Protein AF-A0A523H6P4-F1 (afdb_monomer)

Structure (mmCIF, N/CA/C/O backbone):
data_AF-A0A523H6P4-F1
#
_entry.id   AF-A0A523H6P4-F1
#
loop_
_atom_site.group_PDB
_atom_site.id
_atom_site.type_symbol
_atom_site.label_atom_id
_atom_site.label_alt_id
_atom_site.label_comp_id
_atom_site.label_asym_id
_atom_site.label_entity_id
_atom_site.label_seq_id
_atom_site.pdbx_PDB_ins_code
_atom_site.Cartn_x
_atom_site.Cartn_y
_atom_site.Cartn_z
_atom_site.occupancy
_atom_site.B_iso_or_equiv
_atom_site.auth_seq_id
_atom_site.auth_comp_id
_atom_site.auth_asym_id
_atom_site.auth_atom_id
_atom_site.pdbx_PDB_model_num
ATOM 1 N N . MET A 1 1 ? 17.474 -15.693 -24.329 1.00 41.81 1 MET A N 1
ATOM 2 C CA . MET A 1 1 ? 17.620 -14.434 -23.570 1.00 41.81 1 MET A CA 1
ATOM 3 C C . MET A 1 1 ? 16.251 -13.781 -23.499 1.00 41.81 1 MET A C 1
ATOM 5 O O . MET A 1 1 ? 15.775 -13.314 -24.523 1.00 41.81 1 MET A O 1
ATOM 9 N N . THR A 1 2 ? 15.568 -13.832 -22.357 1.00 52.19 2 THR A N 1
ATOM 10 C CA . THR A 1 2 ? 14.319 -13.085 -22.154 1.00 52.19 2 THR A CA 1
ATOM 11 C C . THR A 1 2 ? 14.669 -11.623 -21.908 1.00 52.19 2 THR A C 1
ATOM 13 O O . THR A 1 2 ? 15.305 -11.290 -20.913 1.00 52.19 2 THR A O 1
ATOM 16 N N . THR A 1 3 ? 14.311 -10.743 -22.838 1.00 55.91 3 THR A N 1
ATOM 17 C CA . THR A 1 3 ? 14.378 -9.297 -22.619 1.00 55.91 3 THR A CA 1
ATOM 18 C C . THR A 1 3 ? 13.282 -8.923 -21.629 1.00 55.91 3 THR A C 1
ATOM 20 O O . THR A 1 3 ? 12.101 -9.009 -21.960 1.00 55.91 3 THR A O 1
ATOM 23 N N . HIS A 1 4 ? 13.647 -8.548 -20.406 1.00 69.88 4 HIS A N 1
ATOM 24 C CA . HIS A 1 4 ? 12.674 -8.029 -19.454 1.00 69.88 4 HIS A CA 1
ATOM 25 C C . HIS A 1 4 ? 12.518 -6.526 -19.691 1.00 69.88 4 HIS A C 1
ATOM 27 O O . HIS A 1 4 ? 13.468 -5.767 -19.507 1.00 69.88 4 HIS A O 1
ATOM 33 N N . SER A 1 5 ? 11.336 -6.103 -20.142 1.00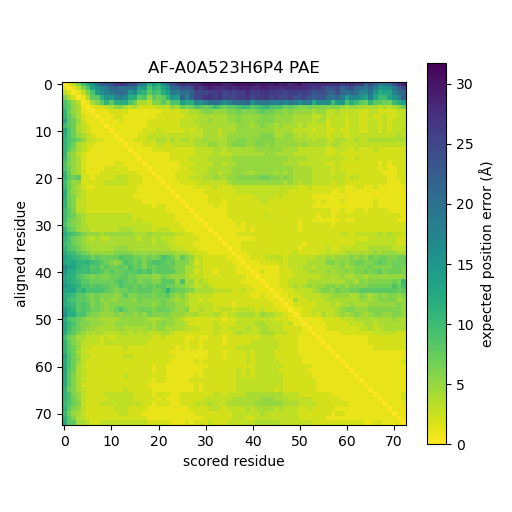 86.38 5 SER A N 1
ATOM 34 C CA . SER A 1 5 ? 11.024 -4.684 -20.322 1.00 86.38 5 SER A CA 1
ATOM 35 C C . SER A 1 5 ? 10.995 -3.978 -18.966 1.00 86.38 5 SER A C 1
ATOM 37 O O . SER A 1 5 ? 10.341 -4.444 -18.032 1.00 86.38 5 SER A O 1
ATOM 39 N N . SER A 1 6 ? 11.712 -2.861 -18.862 1.00 93.38 6 SER A N 1
ATOM 40 C CA . SER A 1 6 ? 11.667 -1.977 -17.701 1.00 93.38 6 SER A CA 1
ATOM 41 C C . SER A 1 6 ? 10.443 -1.058 -17.749 1.00 93.38 6 SER A C 1
ATOM 43 O O . SER 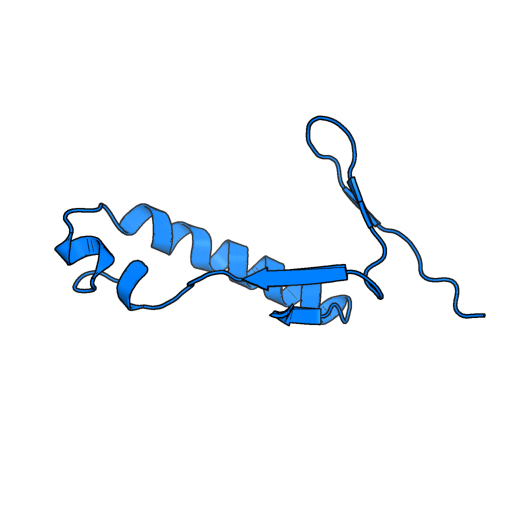A 1 6 ? 9.953 -0.699 -18.820 1.00 93.38 6 SER A O 1
ATOM 45 N N . ILE A 1 7 ? 9.952 -0.676 -16.571 1.00 94.69 7 ILE A N 1
ATOM 46 C CA . ILE A 1 7 ? 8.891 0.312 -16.365 1.00 94.69 7 ILE A CA 1
ATOM 47 C C . ILE A 1 7 ? 9.531 1.553 -15.750 1.00 94.69 7 ILE A C 1
ATOM 49 O O . ILE A 1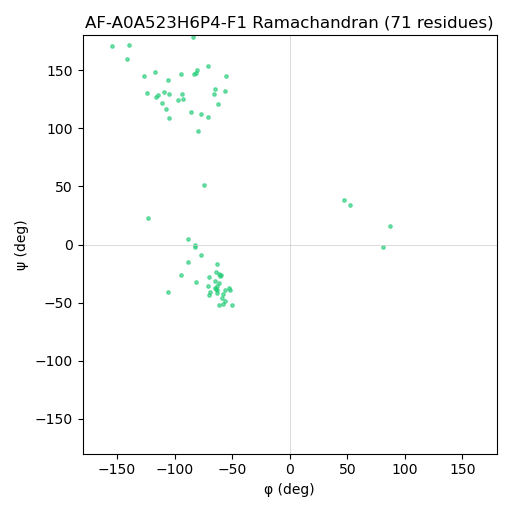 7 ? 10.282 1.438 -14.785 1.00 94.69 7 ILE A O 1
ATOM 53 N N . CYS A 1 8 ? 9.228 2.725 -16.306 1.00 96.38 8 CYS A N 1
ATOM 54 C CA . CYS A 1 8 ? 9.610 4.022 -15.759 1.00 96.38 8 CYS A CA 1
ATOM 55 C C . CYS A 1 8 ? 8.379 4.685 -15.129 1.00 96.38 8 CYS A C 1
ATOM 57 O O . CYS A 1 8 ? 7.327 4.758 -15.766 1.00 96.38 8 CYS A O 1
ATOM 59 N N . VAL A 1 9 ? 8.506 5.153 -13.891 1.00 96.81 9 VAL A N 1
ATOM 60 C CA . VAL A 1 9 ? 7.455 5.857 -13.150 1.00 96.81 9 VAL A CA 1
ATOM 61 C C . VAL A 1 9 ? 8.000 7.206 -12.709 1.00 96.81 9 VAL A C 1
ATOM 63 O O . VAL A 1 9 ? 9.066 7.270 -12.101 1.00 96.81 9 VAL A O 1
ATOM 66 N N . THR A 1 10 ? 7.255 8.282 -12.962 1.00 98.31 10 THR A N 1
ATOM 67 C CA . THR A 1 10 ? 7.613 9.598 -12.433 1.00 98.31 10 THR A CA 1
ATOM 68 C C . THR A 1 10 ? 7.584 9.573 -10.913 1.00 98.31 10 THR A C 1
ATOM 70 O O . THR A 1 10 ? 6.554 9.291 -10.300 1.00 98.31 10 THR A O 1
ATOM 73 N N . ALA A 1 11 ? 8.725 9.872 -10.306 1.00 97.94 11 ALA A N 1
ATOM 74 C CA . ALA A 1 11 ? 8.913 9.840 -8.868 1.00 97.94 11 ALA A CA 1
ATOM 75 C C . ALA A 1 11 ? 9.754 11.039 -8.415 1.00 97.94 11 ALA A C 1
ATOM 77 O O . ALA A 1 11 ? 10.262 11.825 -9.217 1.00 97.94 11 ALA A O 1
ATOM 78 N N . LYS A 1 12 ? 9.860 11.215 -7.098 1.00 97.50 12 LYS A N 1
ATOM 79 C CA . LYS A 1 12 ? 10.772 12.186 -6.492 1.00 97.50 12 LYS A CA 1
ATOM 80 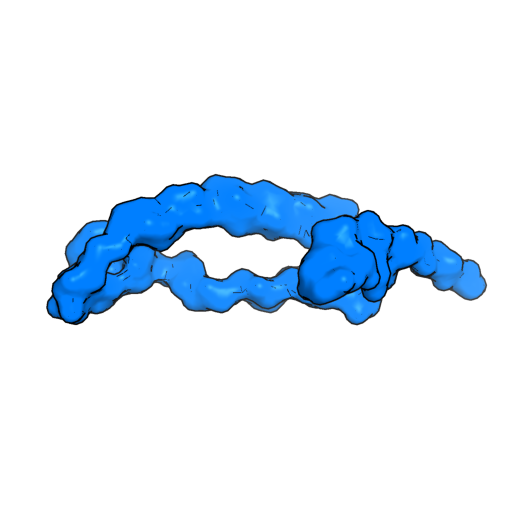C C . LYS A 1 12 ? 11.962 11.438 -5.885 1.00 97.50 12 LYS A C 1
ATOM 82 O O . LYS A 1 12 ? 11.744 10.395 -5.273 1.00 97.50 12 LYS A O 1
ATOM 87 N N . PRO A 1 13 ? 13.190 11.978 -5.988 1.00 97.19 13 PRO A N 1
ATOM 88 C CA . PRO A 1 13 ? 13.550 13.250 -6.630 1.00 97.19 13 PRO A CA 1
ATOM 89 C C . PRO A 1 13 ? 13.723 1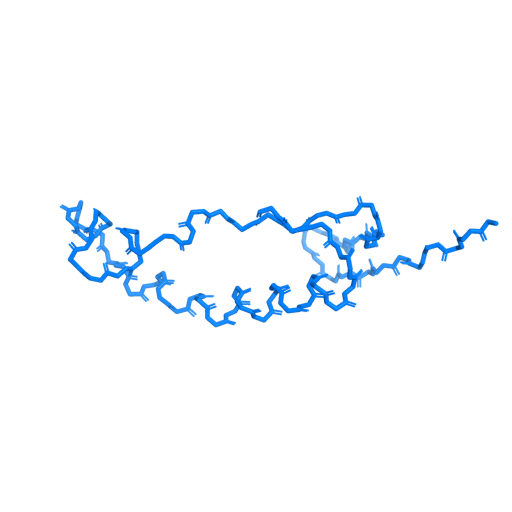3.167 -8.161 1.00 97.19 13 PRO A C 1
ATOM 91 O O . PRO A 1 13 ? 13.979 14.190 -8.789 1.00 97.19 13 PRO A O 1
ATOM 94 N N . TYR A 1 14 ? 13.584 11.980 -8.751 1.00 98.00 14 TYR A N 1
ATOM 95 C CA . TYR A 1 14 ? 13.677 11.713 -10.187 1.00 98.00 14 TYR A CA 1
ATOM 96 C C . TYR A 1 14 ? 12.865 10.460 -10.541 1.00 98.00 14 TYR A C 1
ATOM 98 O O . TYR A 1 14 ? 12.420 9.734 -9.651 1.00 98.00 14 TYR A O 1
ATOM 106 N N . ASP A 1 15 ? 12.704 10.196 -11.836 1.00 98.50 15 ASP A N 1
ATOM 107 C CA . ASP A 1 15 ? 12.006 9.019 -12.352 1.00 98.50 15 ASP A CA 1
ATOM 108 C C . ASP A 1 15 ? 12.599 7.700 -11.827 1.00 98.50 15 ASP A C 1
ATOM 110 O O . ASP A 1 15 ? 13.808 7.468 -11.879 1.00 98.50 15 ASP A O 1
ATOM 114 N N . TYR A 1 16 ? 11.736 6.806 -11.351 1.00 98.06 16 TYR A N 1
ATOM 115 C CA . TYR A 1 16 ? 12.116 5.486 -10.862 1.00 98.06 16 TYR A CA 1
ATOM 116 C C . TYR A 1 16 ? 11.909 4.434 -11.950 1.00 98.06 16 TYR A C 1
ATOM 118 O O . TYR A 1 16 ? 10.808 4.281 -12.481 1.00 98.06 16 TYR A O 1
ATOM 126 N N . ILE A 1 17 ? 12.967 3.688 -12.268 1.00 97.69 17 ILE A N 1
ATOM 127 C CA . ILE A 1 17 ? 12.947 2.648 -13.297 1.00 97.69 17 ILE A CA 1
ATOM 128 C C . ILE A 1 17 ? 13.1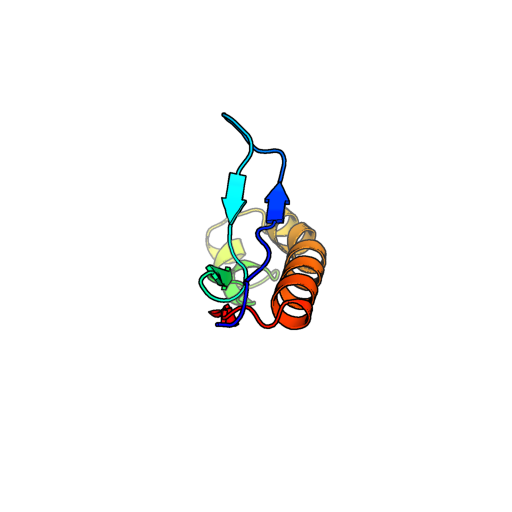65 1.291 -12.638 1.00 97.69 17 ILE A C 1
ATOM 130 O O . ILE A 1 17 ? 14.147 1.104 -11.920 1.00 97.69 17 ILE A O 1
ATOM 134 N N . PHE A 1 18 ? 12.289 0.327 -12.917 1.00 96.12 18 PHE A N 1
ATOM 135 C CA . PHE A 1 18 ? 12.415 -1.033 -12.394 1.00 96.12 18 PHE A CA 1
ATOM 136 C C . PHE A 1 18 ? 12.019 -2.091 -13.421 1.00 96.12 18 PHE A C 1
ATOM 138 O O . PHE A 1 18 ? 11.313 -1.822 -14.391 1.00 96.12 18 PHE A O 1
ATOM 145 N N . VAL A 1 19 ? 12.486 -3.320 -13.204 1.00 96.75 19 VAL A N 1
ATOM 146 C CA . VAL A 1 19 ? 12.138 -4.487 -14.019 1.00 96.75 19 VAL A CA 1
ATOM 147 C C . VAL A 1 19 ? 11.195 -5.376 -13.204 1.00 96.75 19 VAL A C 1
ATOM 149 O O . VAL A 1 19 ? 11.626 -5.900 -12.175 1.00 96.75 19 VAL A O 1
ATOM 152 N N . PRO A 1 20 ? 9.932 -5.588 -13.624 1.00 95.81 20 PRO A N 1
ATOM 153 C CA . PRO A 1 20 ? 8.954 -6.324 -12.816 1.00 95.81 20 PRO A CA 1
ATOM 154 C C . PRO A 1 20 ? 9.405 -7.731 -12.412 1.00 95.81 20 PRO A C 1
ATOM 156 O O . PRO A 1 20 ? 9.220 -8.130 -11.269 1.00 95.81 20 PRO A O 1
ATOM 159 N N . ALA A 1 21 ? 10.081 -8.450 -13.315 1.00 95.12 21 ALA A N 1
ATOM 160 C CA . ALA A 1 21 ? 10.566 -9.811 -13.072 1.00 95.12 21 ALA A CA 1
ATOM 161 C C . ALA A 1 21 ? 11.619 -9.922 -11.949 1.00 95.12 21 ALA A C 1
ATOM 163 O O . ALA A 1 21 ? 11.869 -11.017 -11.457 1.00 95.12 21 ALA A O 1
ATOM 164 N N . SER A 1 22 ? 12.242 -8.810 -11.550 1.00 96.69 22 SER A N 1
ATOM 165 C CA . SER A 1 22 ? 13.226 -8.748 -10.465 1.00 96.69 22 SER A CA 1
ATOM 166 C C . SER A 1 22 ? 12.827 -7.747 -9.375 1.00 96.69 22 SER A C 1
ATOM 168 O O . SER A 1 22 ? 13.692 -7.237 -8.667 1.00 96.69 22 SER A O 1
ATOM 170 N N . THR A 1 23 ? 11.534 -7.428 -9.269 1.00 97.25 23 THR A N 1
ATOM 171 C CA . THR A 1 23 ? 10.986 -6.472 -8.297 1.00 97.25 23 THR A CA 1
ATOM 172 C C . THR A 1 23 ? 9.857 -7.131 -7.506 1.00 97.25 23 THR A C 1
ATOM 174 O O . THR A 1 23 ? 9.092 -7.928 -8.050 1.00 97.25 23 THR A O 1
ATOM 177 N N . ALA A 1 24 ? 9.737 -6.780 -6.226 1.00 98.25 24 ALA A N 1
ATOM 178 C CA . ALA A 1 24 ? 8.658 -7.230 -5.356 1.00 98.25 24 ALA A CA 1
ATOM 179 C C . ALA A 1 24 ? 7.806 -6.050 -4.871 1.00 98.25 24 ALA A C 1
ATOM 181 O O . ALA A 1 24 ? 8.324 -4.952 -4.664 1.00 98.25 24 ALA A O 1
ATOM 182 N N . LEU A 1 25 ? 6.514 -6.294 -4.659 1.00 98.62 25 LEU A N 1
ATOM 183 C CA . LEU A 1 25 ? 5.641 -5.456 -3.842 1.00 98.62 25 LEU A CA 1
ATOM 184 C C . LEU A 1 25 ? 5.634 -6.019 -2.417 1.00 98.62 25 LEU A C 1
ATOM 186 O O . LEU A 1 25 ? 5.382 -7.207 -2.246 1.00 98.62 25 LEU A O 1
ATOM 190 N N . ILE A 1 26 ? 5.868 -5.168 -1.419 1.00 98.56 26 ILE A N 1
ATOM 191 C CA . ILE A 1 26 ? 5.730 -5.512 0.002 1.00 98.56 26 ILE A CA 1
ATOM 192 C C . ILE A 1 26 ? 4.532 -4.739 0.557 1.00 98.56 26 ILE A C 1
ATOM 194 O O . ILE A 1 26 ? 4.521 -3.507 0.480 1.00 98.56 26 ILE A O 1
ATOM 198 N N . VAL A 1 27 ? 3.536 -5.439 1.102 1.00 98.31 27 VAL A N 1
ATOM 199 C CA . VAL A 1 27 ? 2.379 -4.833 1.779 1.00 98.31 27 VAL A CA 1
ATOM 200 C C . VAL A 1 27 ? 2.543 -5.003 3.284 1.00 98.31 27 VAL A C 1
ATOM 202 O O . VAL A 1 27 ? 2.433 -6.101 3.816 1.00 98.31 27 VAL A O 1
ATOM 205 N N . ILE A 1 28 ? 2.817 -3.901 3.976 1.00 98.12 28 ILE A N 1
ATOM 206 C CA . ILE A 1 28 ? 3.181 -3.920 5.395 1.00 98.12 28 ILE A CA 1
ATOM 207 C C . ILE A 1 28 ? 1.929 -3.748 6.258 1.00 98.12 28 ILE A C 1
ATOM 209 O O . ILE A 1 28 ? 1.195 -2.779 6.083 1.00 98.12 28 ILE A O 1
ATOM 213 N N . ASP A 1 29 ? 1.718 -4.690 7.180 1.00 95.56 29 ASP A N 1
ATOM 214 C CA . ASP A 1 29 ? 0.817 -4.614 8.338 1.00 95.56 29 ASP A CA 1
ATOM 215 C C . ASP A 1 29 ? -0.606 -4.097 8.053 1.00 95.56 29 ASP A C 1
ATOM 217 O O . ASP A 1 29 ? -1.225 -3.424 8.875 1.00 95.56 29 ASP A O 1
ATOM 221 N N . MET A 1 30 ? -1.184 -4.482 6.908 1.00 96.75 30 MET A N 1
ATOM 222 C CA . MET A 1 30 ? -2.593 -4.221 6.567 1.00 96.75 30 MET A CA 1
ATOM 223 C C . MET A 1 30 ? -3.551 -5.145 7.349 1.00 96.75 30 MET A C 1
ATOM 225 O O . MET A 1 30 ? -4.380 -5.855 6.775 1.00 96.75 30 MET A O 1
ATOM 229 N N . GLN A 1 31 ? -3.395 -5.192 8.673 1.00 96.19 31 GLN A N 1
ATOM 230 C CA . GLN A 1 31 ? -4.159 -6.033 9.592 1.00 96.19 31 GLN A CA 1
ATOM 231 C C . GLN A 1 31 ? -5.351 -5.264 10.170 1.00 96.19 31 GLN A C 1
ATOM 233 O O . GLN A 1 31 ? -5.258 -4.074 10.464 1.00 96.19 31 GLN A O 1
ATOM 238 N N . ARG A 1 32 ? -6.458 -5.974 10.419 1.00 95.44 32 ARG A N 1
ATOM 239 C CA . ARG A 1 32 ? -7.686 -5.405 11.004 1.00 95.44 32 ARG A CA 1
ATOM 240 C C . ARG A 1 32 ? -7.424 -4.651 12.308 1.00 95.44 32 ARG A C 1
ATOM 242 O O . ARG A 1 32 ? -7.995 -3.596 12.516 1.00 95.44 32 ARG A O 1
ATOM 249 N N . ASP A 1 33 ? -6.512 -5.158 13.134 1.00 95.19 33 ASP A N 1
ATOM 250 C CA . ASP A 1 33 ? -6.198 -4.593 14.451 1.00 95.19 33 ASP A CA 1
ATOM 251 C C . ASP A 1 33 ? -5.595 -3.175 14.383 1.00 95.19 33 ASP A C 1
ATOM 253 O O . ASP A 1 33 ? -5.701 -2.401 15.331 1.00 95.19 33 ASP A O 1
ATOM 257 N N . PHE A 1 34 ? -4.992 -2.804 13.250 1.00 93.94 34 PHE A N 1
ATOM 258 C CA . PHE A 1 34 ? -4.473 -1.453 13.026 1.00 93.94 34 PHE A CA 1
ATOM 259 C C . PHE A 1 34 ? -5.468 -0.538 12.307 1.00 93.94 34 PHE A C 1
ATOM 261 O O . PHE A 1 34 ? -5.376 0.675 12.465 1.00 93.94 34 PHE A O 1
ATOM 268 N N . ILE A 1 35 ? -6.388 -1.099 11.518 1.00 94.12 35 ILE A N 1
ATOM 269 C CA . ILE A 1 35 ? -7.213 -0.346 10.559 1.00 94.12 35 ILE A CA 1
ATOM 270 C C . ILE A 1 35 ? -8.661 -0.177 11.032 1.00 94.12 35 ILE A C 1
ATOM 272 O O . ILE A 1 35 ? -9.243 0.885 10.834 1.00 94.12 35 ILE A O 1
ATOM 276 N N . GLU A 1 36 ? -9.268 -1.211 11.613 1.00 93.19 36 GLU A N 1
ATOM 277 C CA . GLU A 1 36 ? -10.682 -1.183 11.993 1.00 93.19 36 GLU A CA 1
ATOM 278 C C . GLU A 1 36 ? -10.888 -0.500 13.359 1.00 93.19 36 GLU A C 1
ATOM 280 O O . GLU A 1 36 ? -10.060 -0.655 14.266 1.00 93.19 36 GLU A O 1
ATOM 285 N N . PRO A 1 37 ? -12.022 0.200 13.558 1.00 91.25 37 PRO A N 1
ATOM 286 C CA . PRO A 1 37 ? -12.448 0.628 14.885 1.00 91.25 37 PRO A CA 1
ATOM 287 C C . PRO A 1 37 ? -12.556 -0.559 15.852 1.00 91.25 37 PRO A C 1
ATOM 289 O O . PRO A 1 37 ? -12.949 -1.665 15.473 1.00 91.25 37 PRO A O 1
ATOM 292 N N . GLY A 1 38 ? -12.226 -0.329 17.116 1.00 90.19 38 GLY A N 1
ATOM 293 C CA . GLY A 1 38 ? -12.188 -1.331 18.179 1.00 90.19 38 GLY A CA 1
ATOM 294 C C . GLY A 1 38 ? -10.916 -2.184 18.208 1.00 90.19 38 GLY A C 1
ATOM 295 O O . GLY A 1 38 ? -10.791 -3.031 19.094 1.00 90.19 38 GLY A O 1
ATOM 296 N N . GLY A 1 39 ? -9.988 -1.981 17.268 1.00 90.88 39 GLY A N 1
ATOM 297 C CA . GLY A 1 39 ? -8.681 -2.635 17.245 1.00 90.88 39 GLY A CA 1
ATOM 298 C C . GLY A 1 39 ? -7.626 -1.948 18.118 1.00 90.88 39 GLY A C 1
ATOM 299 O O . GLY A 1 39 ? -7.846 -0.890 18.716 1.00 90.88 39 GLY A O 1
ATOM 300 N N . PHE A 1 40 ? -6.434 -2.537 18.150 1.00 91.12 40 PHE A N 1
ATOM 301 C CA . PHE A 1 40 ? -5.241 -2.011 18.809 1.00 91.12 40 PHE A CA 1
ATOM 302 C C . PHE A 1 40 ? -4.911 -0.564 18.408 1.00 91.12 40 PHE A C 1
ATOM 304 O O . PHE A 1 40 ? -4.537 0.240 19.264 1.00 91.12 40 PHE A O 1
ATOM 311 N N . GLY A 1 41 ? -5.082 -0.212 17.129 1.00 88.44 41 GLY A N 1
ATOM 312 C CA . GLY A 1 41 ? -4.844 1.142 16.623 1.00 88.44 41 GLY A CA 1
ATOM 313 C C . GLY A 1 41 ? -5.686 2.198 17.346 1.00 88.44 41 GLY A C 1
ATOM 314 O O . GLY A 1 41 ? -5.135 3.172 17.865 1.00 88.44 41 GLY A O 1
ATOM 315 N N . GLU A 1 42 ? -6.999 1.980 17.447 1.00 90.75 42 GLU A N 1
ATOM 316 C CA . GLU A 1 42 ? -7.909 2.882 18.165 1.00 90.75 42 GLU A CA 1
ATOM 317 C C . GLU A 1 42 ? -7.702 2.803 19.684 1.00 90.75 42 GLU A C 1
ATOM 319 O O . GLU A 1 42 ? -7.743 3.829 20.362 1.00 90.75 42 GLU A O 1
ATOM 324 N N . ALA A 1 43 ? -7.403 1.619 20.233 1.00 91.69 43 ALA A N 1
ATOM 325 C CA . ALA A 1 43 ? -7.159 1.442 21.667 1.00 91.69 43 ALA A CA 1
ATOM 326 C C . ALA A 1 43 ? -5.978 2.284 22.192 1.00 91.69 43 ALA A C 1
ATOM 328 O O . ALA A 1 43 ? -5.956 2.658 23.366 1.00 91.69 43 ALA A O 1
ATOM 329 N N . LEU A 1 44 ? -5.014 2.617 21.328 1.00 92.50 44 LEU A N 1
ATOM 330 C CA . LEU A 1 44 ? -3.912 3.538 21.627 1.00 92.50 44 LEU A CA 1
ATOM 331 C C . LEU A 1 44 ? -4.279 5.029 21.479 1.00 92.50 44 LEU A C 1
ATOM 333 O O . LEU A 1 44 ? -3.435 5.890 21.726 1.00 92.50 44 LEU A O 1
ATOM 337 N N . GLY A 1 45 ? -5.516 5.346 21.093 1.00 91.50 45 GLY A N 1
ATOM 338 C CA . GLY A 1 45 ? -6.017 6.707 20.897 1.00 91.50 45 GLY A CA 1
ATOM 339 C C . GLY A 1 45 ? -5.761 7.290 19.504 1.00 91.50 45 GLY A C 1
ATOM 340 O O . GLY A 1 45 ? -5.844 8.507 19.344 1.00 91.50 45 GLY A O 1
ATOM 341 N N . ASN A 1 46 ? -5.428 6.462 18.505 1.00 91.31 46 ASN A N 1
ATOM 342 C CA . ASN A 1 46 ? -5.226 6.933 17.134 1.00 91.31 46 ASN A CA 1
ATOM 343 C C . ASN A 1 46 ? -6.556 7.099 16.389 1.00 91.31 46 ASN A C 1
ATOM 345 O O . ASN A 1 46 ? -7.483 6.310 16.562 1.00 91.31 46 ASN A O 1
ATOM 349 N N . ASP A 1 47 ? -6.606 8.075 15.482 1.00 89.12 47 ASP A N 1
ATOM 350 C CA . ASP A 1 47 ? -7.664 8.175 14.476 1.00 89.12 47 ASP A CA 1
ATOM 351 C C . ASP A 1 47 ? -7.379 7.202 13.319 1.00 89.12 47 ASP A C 1
ATOM 353 O O . ASP A 1 47 ? -6.589 7.490 12.416 1.00 89.12 47 ASP A O 1
ATOM 357 N N . VAL A 1 48 ? -8.015 6.029 13.357 1.00 89.75 48 VAL A N 1
ATOM 358 C CA . VAL A 1 48 ? -7.820 4.959 12.362 1.00 89.75 48 VAL A CA 1
ATOM 359 C C . VAL A 1 48 ? -8.539 5.217 11.031 1.00 89.75 48 VAL A C 1
ATOM 361 O O . VAL A 1 48 ? -8.261 4.528 10.048 1.00 89.75 48 VAL A O 1
ATOM 364 N N . SER A 1 49 ? -9.395 6.244 10.935 1.00 87.25 49 SER A N 1
ATOM 365 C CA . SER A 1 49 ? -10.164 6.532 9.708 1.00 87.25 49 SER A CA 1
ATOM 366 C C . SER A 1 49 ? -9.273 6.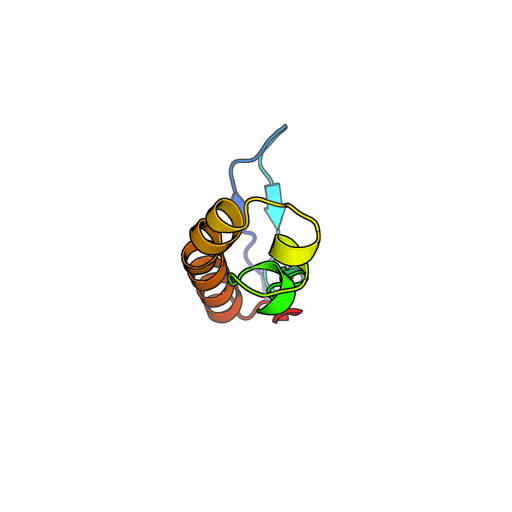837 8.495 1.00 87.25 49 SER A C 1
ATOM 368 O O . SER A 1 49 ? -9.628 6.553 7.349 1.00 87.25 49 SER A O 1
ATOM 370 N N . GLN A 1 50 ? -8.064 7.349 8.740 1.00 86.31 50 GLN A N 1
ATOM 371 C CA . GLN A 1 50 ? -7.070 7.614 7.699 1.00 86.31 50 GLN A CA 1
ATOM 372 C C . GLN A 1 50 ? -6.484 6.328 7.098 1.00 86.31 50 GLN A C 1
ATOM 374 O O . GLN A 1 50 ? -6.076 6.323 5.935 1.00 86.31 50 GLN A O 1
ATOM 379 N N . LEU A 1 51 ? -6.452 5.238 7.870 1.00 90.38 51 LEU A N 1
ATOM 380 C CA . LEU A 1 51 ? -5.906 3.948 7.446 1.00 90.38 51 LEU A CA 1
ATOM 381 C C . LEU A 1 51 ? -6.915 3.156 6.611 1.00 90.38 51 LEU A C 1
ATOM 383 O O . LEU A 1 51 ? -6.537 2.463 5.669 1.00 90.38 51 LEU A O 1
ATOM 387 N N . GLU A 1 52 ? -8.209 3.302 6.888 1.00 89.31 52 GLU A N 1
ATOM 388 C CA . GLU A 1 52 ? -9.253 2.676 6.073 1.00 89.31 52 GLU A CA 1
ATOM 389 C C . GLU A 1 52 ? -9.267 3.246 4.642 1.00 89.31 52 GLU A C 1
ATOM 391 O O . GLU A 1 52 ? -9.400 2.508 3.662 1.00 89.31 52 GLU A O 1
ATOM 396 N N . ALA A 1 53 ? -9.021 4.553 4.494 1.00 91.00 53 ALA A N 1
ATOM 397 C CA . ALA A 1 53 ? -9.044 5.244 3.203 1.00 91.00 53 ALA A CA 1
ATOM 398 C C . ALA A 1 53 ? -8.014 4.716 2.180 1.00 91.00 53 ALA A C 1
ATOM 400 O O . ALA A 1 53 ? -8.220 4.843 0.970 1.00 91.00 53 ALA A O 1
ATOM 401 N N . VAL A 1 54 ? -6.910 4.114 2.638 1.00 93.69 54 VAL A N 1
ATOM 402 C CA . VAL A 1 54 ? -5.835 3.589 1.773 1.00 93.69 54 VAL A CA 1
ATOM 403 C C . VAL A 1 54 ? -6.074 2.139 1.324 1.00 93.69 54 VAL A C 1
ATOM 405 O O . VAL A 1 54 ? -5.495 1.710 0.321 1.00 93.69 54 VAL A O 1
ATOM 408 N N . VAL A 1 55 ? -6.996 1.403 1.955 1.00 96.00 55 VAL A N 1
ATOM 409 C CA . VAL A 1 55 ? -7.342 0.013 1.592 1.00 96.00 55 VAL A CA 1
ATOM 410 C C . VAL A 1 55 ? -7.646 -0.174 0.092 1.00 96.00 55 VAL A C 1
ATOM 412 O O . VAL A 1 55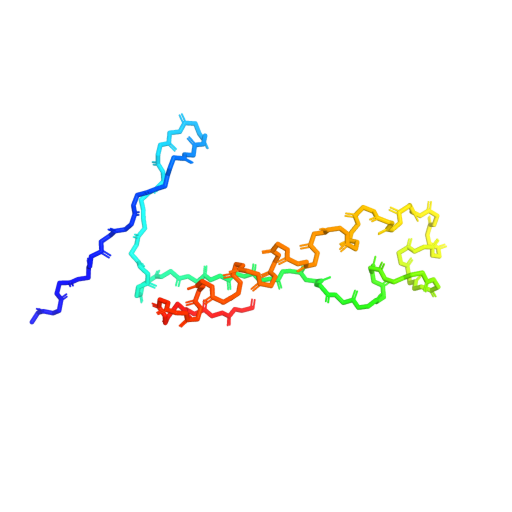 ? -7.010 -1.037 -0.525 1.00 96.00 55 VAL A O 1
ATOM 415 N N . PRO A 1 56 ? -8.536 0.610 -0.560 1.00 97.06 56 PRO A N 1
ATOM 416 C CA . PRO A 1 56 ? -8.806 0.431 -1.991 1.00 97.06 56 PRO A CA 1
ATOM 417 C C . PRO A 1 56 ? -7.590 0.738 -2.881 1.00 97.06 56 PRO A C 1
ATOM 419 O O . PRO A 1 56 ? -7.414 0.109 -3.925 1.00 97.06 56 PRO A O 1
ATOM 422 N N . VAL A 1 57 ? -6.720 1.665 -2.467 1.00 97.38 57 VAL A N 1
ATOM 423 C CA . VAL A 1 57 ? -5.498 2.020 -3.209 1.00 97.38 57 VAL A CA 1
ATOM 424 C C . VAL A 1 57 ? -4.483 0.876 -3.150 1.00 97.38 57 VAL A C 1
ATOM 426 O O . VAL A 1 57 ? -3.920 0.496 -4.178 1.00 97.38 57 VAL A O 1
ATOM 429 N N . VAL A 1 58 ? -4.296 0.272 -1.972 1.00 98.19 58 VAL A N 1
ATOM 430 C CA . VAL A 1 58 ? -3.447 -0.919 -1.796 1.00 98.19 58 VAL A CA 1
ATOM 431 C C . VAL A 1 58 ? -4.000 -2.103 -2.587 1.00 98.19 58 VAL A C 1
ATOM 433 O O . VAL A 1 58 ? -3.227 -2.815 -3.228 1.00 98.19 58 VAL A O 1
ATOM 436 N N . GLY A 1 59 ? -5.325 -2.278 -2.623 1.00 98.31 59 GLY A N 1
ATOM 437 C CA . GLY A 1 59 ? -5.978 -3.279 -3.471 1.00 98.31 59 GLY A CA 1
ATOM 438 C C . GLY A 1 59 ? -5.623 -3.117 -4.953 1.00 98.31 59 GLY A C 1
ATOM 439 O O . GLY A 1 59 ? -5.177 -4.069 -5.595 1.00 98.31 59 GLY A O 1
ATOM 440 N N . ALA A 1 60 ? -5.713 -1.895 -5.483 1.00 98.38 60 ALA A N 1
ATOM 441 C CA . ALA A 1 60 ? -5.337 -1.611 -6.869 1.00 98.38 60 ALA A CA 1
ATOM 442 C C . ALA A 1 60 ? -3.839 -1.856 -7.149 1.00 98.38 60 ALA A C 1
ATOM 444 O O . ALA A 1 60 ? -3.480 -2.322 -8.238 1.00 98.38 60 ALA A O 1
ATOM 445 N N . LEU A 1 61 ? -2.964 -1.571 -6.176 1.00 98.06 61 LEU A N 1
ATOM 446 C CA . LEU A 1 61 ? -1.525 -1.829 -6.275 1.00 98.06 61 LEU A CA 1
ATOM 447 C C . LEU A 1 61 ? -1.204 -3.333 -6.252 1.00 98.06 61 LEU A C 1
ATOM 449 O O . LEU A 1 61 ? -0.383 -3.793 -7.048 1.00 98.06 61 LEU A O 1
ATOM 453 N N . LEU A 1 62 ? -1.888 -4.108 -5.405 1.00 98.62 62 LEU A N 1
ATOM 454 C CA . LEU A 1 62 ? -1.808 -5.572 -5.384 1.00 98.62 62 LEU A CA 1
ATOM 455 C C . LEU A 1 62 ? -2.213 -6.171 -6.731 1.00 98.62 62 LEU A C 1
ATOM 457 O O . LEU A 1 62 ? -1.505 -7.025 -7.268 1.00 98.62 62 LEU A O 1
ATOM 461 N N . ASP A 1 63 ? -3.320 -5.702 -7.304 1.00 98.50 63 ASP A N 1
ATOM 462 C CA . ASP A 1 63 ? -3.776 -6.165 -8.613 1.00 98.50 63 ASP A CA 1
ATOM 463 C C . ASP A 1 63 ? -2.778 -5.815 -9.718 1.00 98.50 63 ASP A C 1
ATOM 465 O O . ASP A 1 63 ? -2.541 -6.621 -10.619 1.00 98.50 63 ASP A O 1
ATOM 469 N N . LEU A 1 64 ? -2.151 -4.637 -9.648 1.00 96.44 64 LEU A N 1
ATOM 470 C CA . LEU A 1 64 ? -1.084 -4.256 -10.568 1.00 96.44 64 LEU A CA 1
ATOM 471 C C . LEU A 1 64 ? 0.110 -5.204 -10.459 1.00 96.44 64 LEU A C 1
ATOM 473 O O . LEU A 1 64 ? 0.524 -5.760 -11.476 1.00 96.44 64 LEU A O 1
ATOM 477 N N . ALA A 1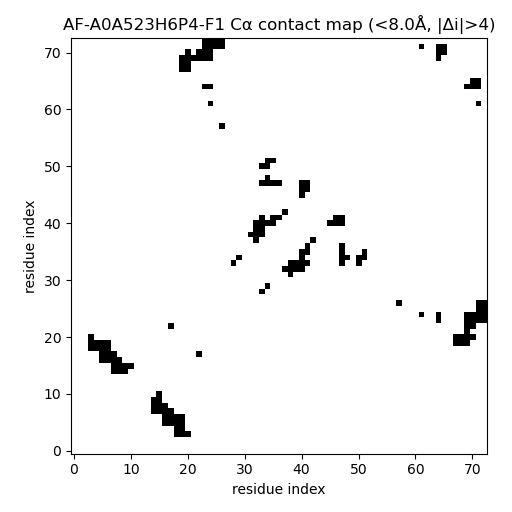 65 ? 0.631 -5.426 -9.252 1.00 97.50 65 ALA A N 1
ATOM 478 C CA . ALA A 1 65 ? 1.776 -6.308 -9.038 1.00 97.50 65 ALA A CA 1
ATOM 479 C C . ALA A 1 65 ? 1.496 -7.728 -9.555 1.00 97.50 65 ALA A C 1
ATOM 481 O O . ALA A 1 65 ? 2.317 -8.302 -10.273 1.00 97.50 65 ALA A O 1
ATOM 482 N N . ARG A 1 66 ? 0.294 -8.254 -9.287 1.00 97.81 66 ARG A N 1
ATOM 483 C CA . ARG A 1 66 ? -0.154 -9.565 -9.781 1.00 97.81 66 ARG A CA 1
ATOM 484 C C . ARG A 1 66 ? -0.254 -9.620 -11.305 1.00 97.81 66 ARG A C 1
ATOM 486 O O . ARG A 1 66 ? 0.190 -10.601 -11.892 1.00 97.81 66 ARG A O 1
ATOM 493 N N . ARG A 1 67 ? -0.775 -8.576 -11.966 1.00 96.75 67 ARG A N 1
ATOM 494 C CA . ARG A 1 67 ? -0.829 -8.500 -13.443 1.00 96.75 67 ARG A CA 1
ATOM 495 C C . ARG A 1 67 ? 0.555 -8.527 -14.089 1.00 96.75 67 ARG A C 1
ATOM 497 O O . ARG A 1 67 ? 0.700 -9.067 -15.180 1.00 96.75 67 ARG A O 1
ATOM 504 N N . PHE A 1 68 ? 1.555 -7.951 -13.426 1.00 95.31 68 PHE A N 1
ATOM 505 C CA . PHE A 1 68 ? 2.945 -7.971 -13.881 1.00 95.31 68 PHE A CA 1
ATOM 506 C C . PHE A 1 68 ? 3.734 -9.194 -13.392 1.00 95.31 68 PHE A C 1
ATOM 508 O O . PHE A 1 68 ? 4.938 -9.270 -13.641 1.00 95.31 68 PHE A O 1
ATOM 515 N N . SER A 1 69 ? 3.079 -10.145 -12.715 1.00 95.81 69 SER A N 1
ATOM 516 C CA . SER A 1 69 ? 3.714 -11.323 -12.111 1.00 95.81 69 SER A CA 1
ATOM 517 C C . SER A 1 69 ? 4.900 -10.968 -11.206 1.00 95.81 69 SER A C 1
ATOM 519 O O . SER A 1 69 ? 5.888 -11.699 -11.146 1.00 95.81 69 SER A O 1
ATOM 521 N N . MET A 1 70 ? 4.815 -9.825 -10.523 1.00 97.75 70 MET A N 1
ATOM 522 C CA . MET A 1 70 ? 5.794 -9.423 -9.517 1.00 97.75 70 MET A CA 1
ATOM 523 C C . MET A 1 70 ? 5.655 -10.309 -8.280 1.00 97.75 70 MET A C 1
ATOM 525 O O . MET A 1 70 ? 4.569 -10.812 -7.976 1.00 97.75 70 MET A O 1
ATOM 529 N N . VAL A 1 71 ? 6.745 -10.462 -7.531 1.00 98.50 71 VAL A N 1
ATOM 530 C CA . VAL A 1 71 ? 6.683 -11.098 -6.209 1.00 98.50 71 VAL A CA 1
ATOM 531 C C . VAL A 1 71 ? 5.843 -10.209 -5.288 1.00 98.50 71 VAL A C 1
ATOM 533 O O . VAL A 1 71 ? 6.026 -8.995 -5.273 1.00 98.50 71 VAL A O 1
ATOM 536 N N . VAL A 1 72 ? 4.919 -10.800 -4.534 1.00 98.44 72 VAL A N 1
ATOM 537 C CA . VAL A 1 72 ? 4.118 -10.098 -3.522 1.00 98.44 72 VAL A CA 1
ATOM 538 C C . VAL A 1 72 ? 4.459 -10.688 -2.161 1.00 98.44 72 VAL A C 1
ATOM 540 O O . VAL A 1 72 ? 4.418 -11.911 -2.010 1.00 98.44 72 VAL A O 1
ATOM 543 N N . ILE A 1 73 ? 4.820 -9.818 -1.219 1.00 98.19 73 ILE A N 1
ATOM 544 C CA . ILE A 1 73 ? 5.194 -10.134 0.164 1.00 98.19 73 ILE A CA 1
ATOM 545 C C . ILE A 1 73 ? 4.215 -9.438 1.100 1.00 98.19 73 ILE A C 1
ATOM 547 O O . ILE A 1 73 ? 4.003 -8.216 0.913 1.00 98.19 73 ILE A O 1
#

Radius of gyration: 16.3 Å; Cα contacts (8 Å, |Δi|>4): 86; chains: 1; bounding box: 30×28×45 Å

Solvent-accessible surface area (backbone atoms only — not comparable to full-atom values): 4498 Å² total; per-residue (Å²): 134,87,86,75,70,69,48,80,42,91,46,82,99,49,70,48,71,48,41,44,89,82,40,68,51,74,69,78,81,88,43,63,45,51,32,40,86,88,19,62,33,34,75,76,71,46,81,29,70,70,52,51,70,46,50,67,57,53,50,53,51,52,53,49,37,55,75,58,64,26,51,78,82

Nearest PDB structures (foldseek):
  6xix-assembly1_G  TM=9.788E-01  e=8.326E-06  Herbaspirillum sp. BH-1
  6xj4-assembly1_B  TM=9.738E-01  e=3.980E-05  Herbaspirillum sp. BH-1
  7vxh-assembly1_B  TM=3.534E-01  e=6.745E+00  Coxsackievirus B3

Foldseek 3Di:
DDDQDWDWDADPPGIDIDGQAPAEAEDPDLDCLCQPPPHVVVVVVHDNPVVVVCVVVVVVVVVVSVVSVHHYD

Mean predicted aligned error: 4.22 Å

Sequence (73 aa):
MTTHSSICVTAKPYDYIFVPASTALIVIDMQRDFIEPGGFGEALGNDVSQLEAVVPVVGALLDLARRFSMVVI

pLDDT: mean 92.88, std 10.0, range [41.81, 98.62]

Secondary structure (DSSP, 8-state):
------EEE--SSS-EEE-GGG-EE------HHHHSTTSHHHHTT--THHHHTTHHHHHHHHHHHHHTT-EE-